Protein AF-A0A562GQX5-F1 (afdb_monomer_lite)

Structure (mmCIF, N/CA/C/O backbone):
data_AF-A0A562GQX5-F1
#
_entry.id   AF-A0A562GQX5-F1
#
loop_
_atom_site.group_PDB
_atom_site.id
_atom_site.type_symbol
_atom_site.label_atom_id
_atom_site.label_alt_id
_atom_site.label_comp_id
_atom_site.label_asym_id
_atom_site.label_entity_id
_atom_site.label_seq_id
_atom_site.pdbx_PDB_ins_code
_atom_site.Cartn_x
_atom_site.Cartn_y
_atom_site.Cartn_z
_atom_site.occupancy
_atom_site.B_iso_or_equiv
_atom_site.auth_seq_id
_atom_site.auth_comp_id
_atom_site.auth_asym_id
_atom_site.auth_atom_id
_atom_site.pdbx_PDB_model_num
ATOM 1 N N . MET A 1 1 ? -18.642 -4.915 12.086 1.00 57.75 1 MET A N 1
ATOM 2 C CA . MET A 1 1 ? -17.327 -4.478 11.558 1.00 57.75 1 MET A CA 1
ATOM 3 C C . MET A 1 1 ? -17.372 -2.974 11.294 1.00 57.75 1 MET A C 1
ATOM 5 O O . MET A 1 1 ? -18.260 -2.518 10.583 1.00 57.75 1 MET A O 1
ATOM 9 N N . ASN A 1 2 ? -16.502 -2.188 11.933 1.00 79.00 2 ASN A N 1
ATOM 10 C CA . ASN A 1 2 ? -16.546 -0.720 11.895 1.00 79.00 2 ASN A CA 1
ATOM 11 C C . ASN A 1 2 ? -16.318 -0.210 10.451 1.00 79.00 2 ASN A C 1
ATOM 13 O O . ASN A 1 2 ? -15.267 -0.481 9.872 1.00 79.00 2 ASN A O 1
ATOM 17 N N . ARG A 1 3 ? -17.281 0.510 9.841 1.00 81.81 3 ARG A N 1
ATOM 18 C CA . ARG A 1 3 ? -17.204 0.976 8.430 1.00 81.81 3 ARG A CA 1
ATOM 19 C C . ARG A 1 3 ? -15.907 1.744 8.128 1.00 81.81 3 ARG A C 1
ATOM 21 O O . ARG A 1 3 ? -15.384 1.656 7.018 1.00 81.81 3 ARG A O 1
ATOM 28 N N . ARG A 1 4 ? -15.360 2.456 9.124 1.00 83.19 4 ARG A N 1
ATOM 29 C CA . ARG A 1 4 ? -14.073 3.165 9.022 1.00 83.19 4 ARG A CA 1
ATOM 30 C C . ARG A 1 4 ? -12.884 2.213 8.865 1.00 83.19 4 ARG A C 1
ATOM 32 O O . ARG A 1 4 ? -12.034 2.474 8.020 1.00 83.19 4 ARG A O 1
ATOM 39 N N . LEU A 1 5 ? -12.860 1.096 9.597 1.00 87.12 5 LEU A N 1
ATOM 40 C CA . LEU A 1 5 ? -11.818 0.070 9.456 1.00 87.12 5 LEU A CA 1
ATOM 41 C C . LEU A 1 5 ? -11.832 -0.529 8.050 1.00 87.12 5 LEU A C 1
ATOM 43 O O . LEU A 1 5 ? -10.791 -0.590 7.405 1.00 87.12 5 LEU A O 1
ATOM 47 N N . VAL A 1 6 ? -13.016 -0.874 7.532 1.00 89.19 6 VAL A N 1
ATOM 48 C CA . VAL A 1 6 ? -13.157 -1.436 6.175 1.00 89.19 6 VAL A CA 1
ATOM 49 C C . VAL A 1 6 ? -12.596 -0.487 5.112 1.00 89.19 6 VAL A C 1
ATOM 51 O O . VAL A 1 6 ? -11.900 -0.919 4.195 1.00 89.19 6 VAL A O 1
ATOM 54 N N . SER A 1 7 ? -12.873 0.812 5.241 1.00 91.25 7 SER A N 1
ATOM 55 C CA . SER A 1 7 ? -12.362 1.834 4.320 1.00 91.25 7 SER A CA 1
ATOM 56 C C . SER A 1 7 ? -10.832 1.932 4.350 1.00 91.25 7 SER A C 1
ATOM 58 O O . SER A 1 7 ? -10.186 1.970 3.301 1.00 91.25 7 SER A O 1
ATOM 60 N N . ILE A 1 8 ? -10.237 1.906 5.545 1.00 92.19 8 ILE A N 1
ATOM 61 C CA . ILE A 1 8 ? -8.782 1.982 5.710 1.00 92.19 8 ILE A CA 1
ATOM 62 C C . ILE A 1 8 ? -8.101 0.719 5.183 1.00 92.19 8 ILE A C 1
ATOM 64 O O . ILE A 1 8 ? -7.132 0.842 4.440 1.00 92.19 8 ILE A O 1
ATOM 68 N N . CYS A 1 9 ? -8.640 -0.472 5.458 1.00 93.50 9 CYS A N 1
ATOM 69 C CA . CYS A 1 9 ? -8.124 -1.724 4.898 1.00 93.50 9 CYS A CA 1
ATOM 70 C C . CYS A 1 9 ? -8.106 -1.690 3.364 1.00 93.50 9 CYS A C 1
ATOM 72 O O . CYS A 1 9 ? -7.080 -1.981 2.757 1.00 93.50 9 CYS A O 1
ATOM 74 N N . LYS A 1 10 ? -9.193 -1.239 2.719 1.00 94.88 10 LYS A N 1
ATOM 75 C CA . LYS A 1 10 ? -9.234 -1.083 1.252 1.00 94.88 10 LYS A CA 1
ATOM 76 C C . LYS A 1 10 ? -8.162 -0.120 0.737 1.00 94.88 10 LYS A C 1
ATOM 78 O O . LYS A 1 10 ? -7.587 -0.337 -0.329 1.00 94.88 10 LYS A O 1
ATOM 83 N N . ARG A 1 11 ? -7.889 0.956 1.478 1.00 95.00 11 ARG A N 1
ATOM 84 C CA . ARG A 1 11 ? -6.875 1.951 1.110 1.00 95.00 11 ARG A CA 1
ATOM 85 C C . ARG A 1 11 ? -5.452 1.413 1.275 1.00 95.00 11 ARG A C 1
ATOM 87 O O . ARG A 1 11 ? -4.629 1.667 0.399 1.00 95.00 11 ARG A O 1
ATOM 94 N N . ILE A 1 12 ? -5.189 0.656 2.340 1.00 97.00 12 ILE A N 1
ATOM 95 C CA . ILE A 1 12 ? -3.927 -0.066 2.564 1.00 97.00 12 ILE A CA 1
ATOM 96 C C . ILE A 1 12 ? -3.679 -1.037 1.409 1.00 97.00 12 ILE A C 1
ATOM 98 O O . ILE A 1 12 ? -2.632 -0.966 0.776 1.00 97.00 12 ILE A O 1
ATOM 102 N N . GLU A 1 13 ? -4.668 -1.860 1.059 1.00 96.88 13 GLU A N 1
ATOM 103 C CA . GLU A 1 13 ? -4.552 -2.832 -0.032 1.00 96.88 13 GLU A CA 1
ATOM 104 C C . GLU A 1 13 ? -4.258 -2.176 -1.384 1.00 96.88 13 GLU A C 1
ATOM 106 O O . GLU A 1 13 ? -3.351 -2.590 -2.108 1.00 96.88 13 GLU A O 1
ATOM 111 N N . LYS A 1 14 ? -4.949 -1.075 -1.695 1.00 96.00 14 LYS A N 1
ATOM 112 C CA . LYS A 1 14 ? -4.692 -0.306 -2.919 1.00 96.00 14 LYS A CA 1
ATOM 113 C C . LYS A 1 14 ? -3.272 0.268 -2.962 1.00 96.00 14 LYS A C 1
ATOM 115 O O . LYS A 1 14 ? -2.641 0.267 -4.018 1.00 96.00 14 LYS A O 1
ATOM 120 N N . LEU A 1 15 ? -2.773 0.788 -1.839 1.00 95.31 15 LEU A N 1
ATOM 121 C CA . LEU A 1 15 ? -1.413 1.325 -1.747 1.00 95.31 15 LEU A CA 1
ATOM 122 C C . LEU A 1 15 ? -0.361 0.217 -1.845 1.00 95.31 15 LEU A C 1
ATOM 124 O O . LEU A 1 15 ? 0.632 0.403 -2.545 1.00 95.31 15 LEU A O 1
ATOM 128 N N . ARG A 1 16 ? -0.609 -0.936 -1.214 1.00 97.31 16 ARG A N 1
ATOM 129 C CA . ARG A 1 16 ? 0.248 -2.123 -1.273 1.00 97.31 16 ARG A CA 1
ATOM 130 C C . ARG A 1 16 ? 0.408 -2.624 -2.705 1.00 97.31 16 ARG A C 1
ATOM 132 O O . ARG A 1 16 ? 1.539 -2.760 -3.159 1.00 97.31 16 ARG A O 1
ATOM 139 N N . SER A 1 17 ? -0.701 -2.805 -3.428 1.00 96.88 17 SER A N 1
ATOM 140 C CA . SER A 1 17 ? -0.679 -3.208 -4.843 1.00 96.88 17 SER A CA 1
ATOM 141 C C . SER A 1 17 ? 0.119 -2.215 -5.684 1.00 96.88 17 SER A C 1
ATOM 143 O O . SER A 1 17 ? 1.066 -2.596 -6.357 1.00 96.88 17 SER A O 1
ATOM 145 N N . LYS A 1 18 ? -0.169 -0.913 -5.561 1.00 94.44 18 LYS A N 1
ATOM 146 C CA . LYS A 1 18 ? 0.534 0.120 -6.335 1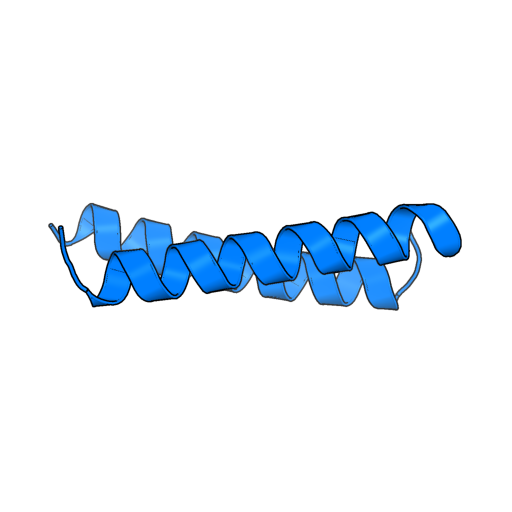.00 94.44 18 LYS A CA 1
ATOM 147 C C . LYS A 1 18 ? 2.036 0.178 -6.034 1.00 94.44 18 LYS A C 1
ATOM 149 O O . LYS A 1 18 ? 2.835 0.450 -6.927 1.00 94.44 18 LYS A O 1
ATOM 154 N N . MET A 1 19 ? 2.429 -0.002 -4.774 1.00 96.81 19 MET A N 1
ATOM 155 C CA . MET A 1 19 ? 3.837 -0.049 -4.385 1.00 96.81 19 MET A CA 1
ATOM 156 C C . MET A 1 19 ? 4.531 -1.268 -4.994 1.00 96.81 19 MET A C 1
ATOM 158 O O . MET A 1 19 ? 5.634 -1.123 -5.514 1.00 96.81 19 MET A O 1
ATOM 162 N N . HIS A 1 20 ? 3.873 -2.428 -4.961 1.00 97.81 20 HIS A N 1
ATOM 163 C CA . HIS A 1 20 ? 4.367 -3.661 -5.562 1.00 97.81 20 HIS A CA 1
ATOM 164 C C . HIS A 1 20 ? 4.556 -3.514 -7.076 1.00 97.81 20 HIS A C 1
ATOM 166 O O . HIS A 1 20 ? 5.658 -3.746 -7.565 1.00 97.81 20 HIS A O 1
ATOM 172 N N . ASP A 1 21 ? 3.548 -3.008 -7.791 1.00 96.69 21 ASP A N 1
ATOM 173 C CA . ASP A 1 21 ? 3.620 -2.783 -9.240 1.00 96.69 21 ASP A CA 1
ATOM 174 C C . ASP A 1 21 ? 4.771 -1.832 -9.603 1.00 96.69 21 ASP A C 1
ATOM 176 O O . ASP A 1 21 ? 5.558 -2.090 -10.513 1.00 96.69 21 ASP A O 1
ATOM 180 N N . ASN A 1 22 ? 4.932 -0.745 -8.839 1.00 94.94 22 ASN A N 1
ATOM 181 C CA . ASN A 1 22 ? 6.051 0.176 -9.025 1.00 94.94 22 ASN A CA 1
ATOM 182 C C . ASN A 1 22 ? 7.406 -0.489 -8.742 1.00 94.94 22 ASN A C 1
ATOM 184 O O . ASN A 1 22 ? 8.378 -0.171 -9.420 1.00 94.94 22 ASN A O 1
ATOM 188 N N . ALA A 1 23 ? 7.494 -1.367 -7.741 1.00 97.56 23 ALA A N 1
ATOM 189 C CA . ALA A 1 23 ? 8.732 -2.046 -7.373 1.00 97.56 23 ALA A CA 1
ATOM 190 C C . ALA A 1 23 ? 9.153 -3.082 -8.420 1.00 97.56 23 ALA A C 1
ATOM 192 O O . ALA A 1 23 ? 10.346 -3.190 -8.696 1.00 97.56 23 ALA A O 1
ATOM 193 N N . LEU A 1 24 ? 8.192 -3.777 -9.040 1.00 97.81 24 LEU A N 1
ATOM 194 C CA . LEU A 1 24 ? 8.450 -4.700 -10.147 1.00 97.81 24 LEU A CA 1
ATOM 195 C C . LEU A 1 24 ? 9.066 -3.988 -11.359 1.00 97.81 24 LEU A C 1
ATOM 197 O O . LEU A 1 24 ? 9.941 -4.545 -12.012 1.00 97.81 24 LEU A O 1
ATOM 201 N N . VAL A 1 25 ? 8.627 -2.759 -11.649 1.00 97.38 25 VAL A N 1
ATOM 202 C CA . VAL A 1 25 ? 9.071 -2.011 -12.838 1.00 97.38 25 VAL A CA 1
ATOM 203 C C . VAL A 1 25 ? 10.314 -1.159 -12.571 1.00 97.38 25 VAL A C 1
ATOM 205 O O . VAL A 1 25 ? 11.179 -1.043 -13.432 1.00 97.38 25 VAL A O 1
ATOM 208 N N . LEU A 1 26 ? 10.398 -0.519 -11.403 1.00 96.81 26 LEU A N 1
ATOM 209 C CA . LEU A 1 26 ? 11.387 0.530 -11.119 1.00 96.81 26 LEU A CA 1
ATOM 210 C C . LEU A 1 26 ? 12.458 0.101 -10.107 1.00 96.81 26 LEU A C 1
ATOM 212 O O . LEU A 1 26 ? 13.434 0.823 -9.912 1.00 96.81 26 LEU A O 1
ATOM 216 N N . GLY A 1 27 ? 12.269 -1.041 -9.444 1.00 96.50 27 GLY A N 1
ATOM 217 C CA . GLY A 1 27 ? 13.093 -1.489 -8.328 1.00 96.50 27 GLY A CA 1
ATOM 218 C C . GLY A 1 27 ? 12.669 -0.892 -6.982 1.00 96.50 27 GLY A C 1
ATOM 219 O O . GLY A 1 27 ? 12.082 0.189 -6.890 1.00 96.50 27 GLY A O 1
ATOM 220 N N . VAL A 1 28 ? 12.990 -1.610 -5.903 1.00 94.69 28 VAL A N 1
ATOM 221 C CA . VAL A 1 28 ? 12.536 -1.296 -4.534 1.00 94.69 28 VAL A CA 1
ATOM 222 C C . VAL A 1 28 ? 13.052 0.042 -3.998 1.00 94.69 28 VAL A C 1
ATOM 224 O O . VAL A 1 28 ? 12.350 0.716 -3.248 1.00 94.69 28 VAL A O 1
ATOM 227 N N . SER A 1 29 ? 14.245 0.463 -4.421 1.00 95.88 29 SER A N 1
ATOM 228 C CA . SER A 1 29 ? 14.880 1.708 -3.964 1.00 95.88 29 SER A CA 1
ATOM 229 C C . SER A 1 29 ? 14.417 2.946 -4.735 1.00 95.88 29 SER A C 1
ATOM 231 O O . SER A 1 29 ? 14.853 4.059 -4.442 1.00 95.88 29 SER A O 1
ATOM 233 N N . HIS A 1 30 ? 13.549 2.789 -5.738 1.00 97.50 30 HIS A N 1
ATOM 234 C CA . HIS A 1 30 ? 13.119 3.908 -6.563 1.00 97.50 30 HIS A CA 1
ATOM 235 C C . HIS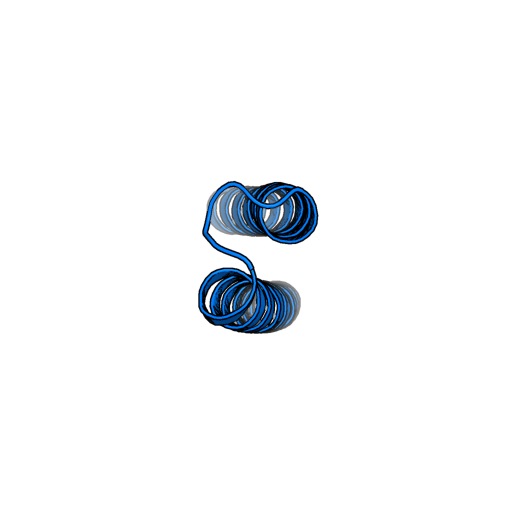 A 1 30 ? 12.295 4.922 -5.740 1.00 97.50 30 HIS A C 1
ATOM 237 O O . HIS A 1 30 ? 11.389 4.518 -5.004 1.00 97.50 30 HIS A O 1
ATOM 243 N N . PRO A 1 31 ? 12.483 6.249 -5.910 1.00 97.00 31 PRO A N 1
ATOM 244 C CA . PRO A 1 31 ? 11.789 7.267 -5.110 1.00 97.00 31 PRO A CA 1
ATOM 245 C C . PRO A 1 31 ? 10.256 7.144 -5.092 1.00 97.00 31 PRO A C 1
ATOM 247 O O . PRO A 1 31 ? 9.609 7.413 -4.080 1.00 97.00 31 PRO A O 1
ATOM 250 N N . LYS A 1 32 ? 9.649 6.697 -6.201 1.00 94.31 32 LYS A N 1
ATOM 251 C CA . LYS A 1 32 ? 8.196 6.430 -6.275 1.00 94.31 32 LYS A CA 1
ATOM 252 C C . LYS A 1 32 ? 7.751 5.269 -5.375 1.00 94.31 32 LYS A C 1
ATOM 254 O O . LYS A 1 32 ? 6.651 5.335 -4.830 1.00 94.31 32 LYS A O 1
ATOM 259 N N . VAL A 1 33 ? 8.580 4.236 -5.222 1.00 96.50 33 VAL A N 1
ATOM 260 C CA . VAL A 1 33 ? 8.317 3.092 -4.335 1.00 96.50 33 VAL A CA 1
ATO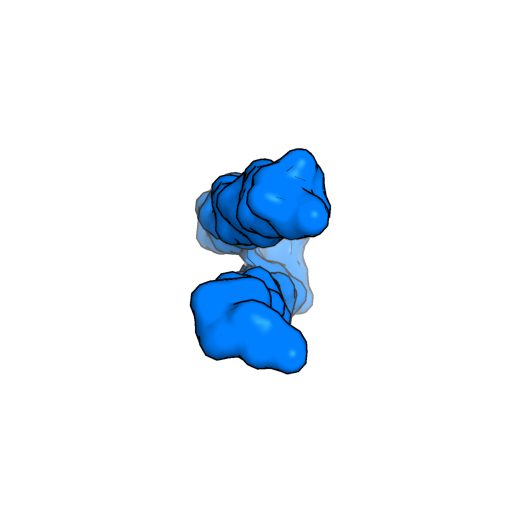M 261 C C . VAL A 1 33 ? 8.493 3.523 -2.886 1.00 96.50 33 VAL A C 1
ATOM 263 O O . VAL A 1 33 ? 7.587 3.309 -2.087 1.00 96.50 33 VAL A O 1
ATOM 266 N N . LEU A 1 34 ? 9.570 4.252 -2.572 1.00 96.19 34 LEU A N 1
ATOM 267 C CA . LEU A 1 34 ? 9.809 4.798 -1.232 1.00 96.19 34 LEU A CA 1
ATOM 268 C C . LEU A 1 34 ? 8.659 5.703 -0.765 1.00 96.19 34 LEU A C 1
ATOM 270 O O . LEU A 1 34 ? 8.136 5.534 0.336 1.00 96.19 34 LEU A O 1
ATOM 274 N N . LYS A 1 35 ? 8.183 6.608 -1.629 1.00 95.50 35 LYS A N 1
ATOM 275 C CA . LYS A 1 35 ? 7.021 7.460 -1.330 1.00 95.50 35 LYS A CA 1
ATOM 276 C C . LYS A 1 35 ? 5.744 6.643 -1.114 1.00 95.50 35 LYS A C 1
ATOM 278 O O . LYS A 1 35 ? 4.944 6.973 -0.242 1.00 95.50 35 LYS A O 1
ATOM 283 N N . ALA A 1 36 ? 5.531 5.588 -1.902 1.00 94.88 36 ALA A N 1
ATOM 284 C CA . ALA A 1 36 ? 4.390 4.695 -1.715 1.00 94.88 36 ALA A CA 1
ATOM 285 C C . ALA A 1 36 ? 4.484 3.919 -0.388 1.00 94.88 36 ALA A C 1
ATOM 287 O O . ALA A 1 36 ? 3.474 3.817 0.307 1.00 94.88 36 ALA A O 1
ATOM 288 N N . SER A 1 37 ? 5.683 3.473 -0.000 1.00 95.94 37 SER A N 1
ATOM 289 C CA . SER A 1 37 ? 5.959 2.810 1.281 1.00 95.94 37 SER A CA 1
ATOM 290 C C . SER A 1 37 ? 5.634 3.712 2.468 1.00 95.94 37 SER A C 1
ATOM 292 O O . SER A 1 37 ? 4.905 3.306 3.365 1.00 95.94 37 SER A O 1
ATOM 294 N N . GLN A 1 38 ? 6.086 4.968 2.447 1.00 96.62 38 GLN A N 1
ATOM 295 C CA . GLN A 1 38 ? 5.799 5.934 3.516 1.00 96.62 38 GLN A CA 1
ATOM 296 C C . GLN A 1 38 ? 4.293 6.193 3.681 1.00 96.62 38 GLN A C 1
ATOM 298 O O . GLN A 1 38 ? 3.777 6.273 4.796 1.00 96.62 38 GLN A O 1
ATOM 303 N N . LEU A 1 39 ? 3.560 6.306 2.567 1.00 95.88 39 LEU A N 1
ATOM 304 C CA . LEU A 1 39 ? 2.106 6.477 2.598 1.00 95.88 39 LEU A CA 1
ATOM 305 C C . LEU A 1 39 ? 1.390 5.227 3.121 1.00 95.88 39 LEU A C 1
ATOM 307 O O . LEU A 1 39 ? 0.394 5.357 3.834 1.00 95.88 39 LEU A O 1
ATOM 311 N N . LEU A 1 40 ? 1.878 4.036 2.765 1.00 96.88 40 LEU A N 1
ATOM 312 C CA . LEU A 1 40 ? 1.355 2.764 3.253 1.00 96.88 40 LEU A CA 1
ATOM 313 C C . LEU A 1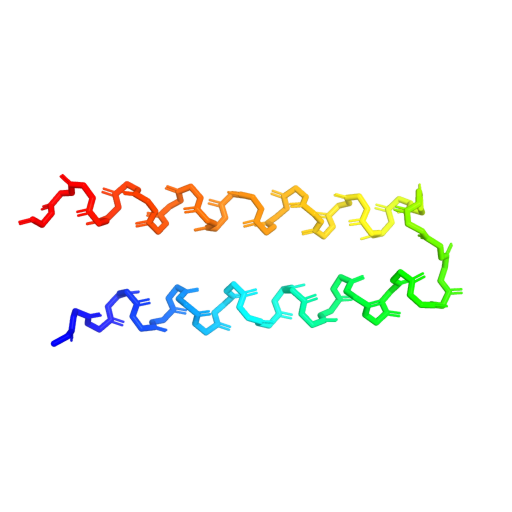 40 ? 1.530 2.654 4.775 1.00 96.88 40 LEU A C 1
ATOM 315 O O . LEU A 1 40 ? 0.541 2.428 5.473 1.00 96.88 40 LEU A O 1
ATOM 319 N N . ASP A 1 41 ? 2.729 2.933 5.289 1.00 97.25 41 ASP A N 1
ATOM 320 C CA . ASP A 1 41 ? 3.030 2.944 6.728 1.00 97.25 41 ASP A CA 1
ATOM 321 C C . ASP A 1 41 ? 2.136 3.915 7.501 1.00 97.25 41 ASP A C 1
ATOM 323 O O . ASP A 1 41 ? 1.608 3.583 8.565 1.00 97.25 41 ASP A O 1
ATOM 327 N N . MET A 1 42 ? 1.887 5.108 6.954 1.00 96.06 42 MET A N 1
ATOM 328 C CA . MET A 1 4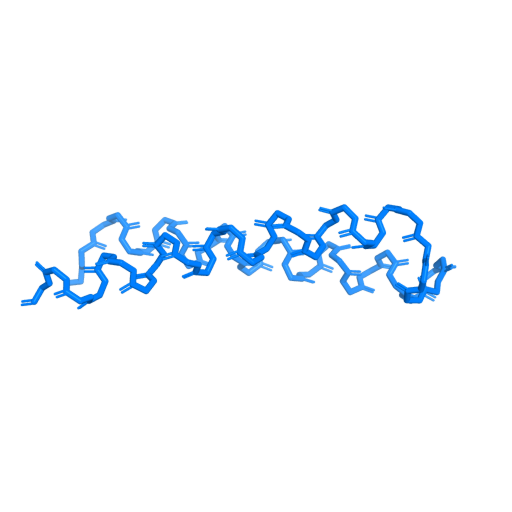2 ? 0.969 6.068 7.567 1.00 96.06 42 MET A CA 1
ATOM 329 C C . MET A 1 42 ? -0.451 5.492 7.704 1.00 96.06 42 MET A C 1
ATOM 331 O O . MET A 1 42 ? -1.085 5.656 8.748 1.00 96.06 42 MET A O 1
ATOM 335 N N . GLN A 1 43 ? -0.967 4.812 6.673 1.00 94.94 43 GLN A N 1
ATOM 336 C CA . GLN A 1 43 ? -2.302 4.204 6.725 1.00 94.94 43 GLN A CA 1
ATOM 337 C C . GLN A 1 43 ? -2.357 3.005 7.678 1.00 94.94 43 GLN A C 1
ATOM 339 O O . GLN A 1 43 ? -3.337 2.864 8.410 1.00 94.94 43 GLN A O 1
ATOM 344 N N . ILE A 1 44 ? -1.307 2.182 7.718 1.00 96.00 44 ILE A N 1
ATOM 345 C CA . ILE A 1 44 ? -1.183 1.073 8.672 1.00 96.00 44 ILE A CA 1
ATOM 346 C C . ILE A 1 44 ? -1.178 1.610 10.106 1.00 96.00 44 ILE A C 1
ATOM 348 O O . ILE A 1 44 ? -1.920 1.111 10.949 1.00 96.00 44 ILE A O 1
ATOM 352 N N . ASN A 1 45 ? -0.439 2.684 10.384 1.00 95.88 45 ASN A N 1
ATOM 353 C CA . ASN A 1 45 ? -0.441 3.320 11.701 1.00 95.88 45 ASN A CA 1
ATOM 354 C C . ASN A 1 45 ? -1.823 3.856 12.098 1.00 95.88 45 ASN A C 1
ATOM 356 O O . ASN A 1 45 ? -2.237 3.698 13.247 1.00 95.88 45 ASN A O 1
ATOM 360 N N . LEU A 1 46 ? -2.568 4.463 11.168 1.00 92.38 46 LEU A N 1
ATOM 361 C CA . LEU A 1 46 ? -3.951 4.885 11.422 1.00 92.38 46 LEU A CA 1
ATOM 362 C C . LEU A 1 46 ? -4.860 3.692 11.737 1.00 92.38 46 LEU A C 1
ATOM 364 O O . LEU A 1 46 ? -5.660 3.763 12.670 1.00 92.38 46 LEU A O 1
ATOM 368 N N . TYR A 1 47 ? -4.713 2.590 10.999 1.00 93.75 47 TYR A N 1
ATOM 369 C CA . TYR A 1 47 ? -5.428 1.346 11.268 1.00 93.75 47 TYR A CA 1
ATOM 370 C C . TYR A 1 47 ? -5.107 0.796 12.662 1.00 93.75 47 TYR A C 1
ATOM 372 O O . TYR A 1 47 ? -6.026 0.506 13.426 1.00 93.75 47 TYR A O 1
ATOM 380 N N . MET A 1 48 ? -3.824 0.720 13.031 1.00 93.12 48 MET A N 1
ATOM 381 C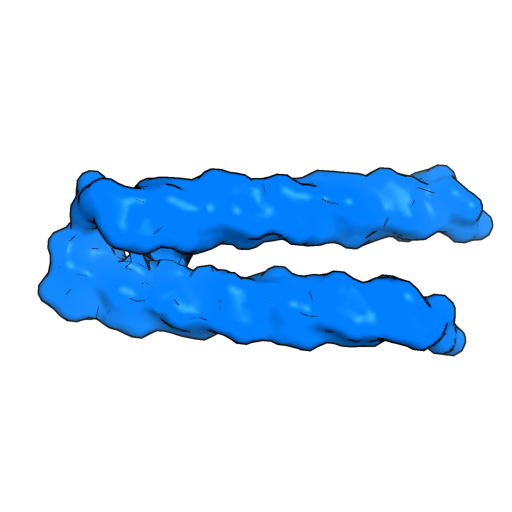 CA . MET A 1 48 ? -3.396 0.245 14.350 1.00 93.12 48 MET A CA 1
ATOM 382 C C . MET A 1 48 ? -3.959 1.109 15.479 1.00 93.12 48 MET A C 1
ATOM 384 O O . MET A 1 48 ? -4.434 0.570 16.475 1.00 93.12 48 MET A O 1
ATOM 388 N N . LYS A 1 49 ? -3.950 2.441 15.327 1.00 91.81 49 LYS A N 1
ATOM 389 C CA . LYS A 1 49 ? -4.550 3.356 16.310 1.00 91.81 49 LYS A CA 1
ATOM 390 C C . LYS A 1 49 ? -6.041 3.083 16.487 1.00 91.81 49 LYS A C 1
ATOM 392 O O . LYS A 1 49 ? -6.495 2.964 17.614 1.00 91.81 49 LYS A O 1
ATOM 397 N N . LEU A 1 50 ? -6.779 2.921 15.390 1.00 87.88 50 LEU A N 1
ATOM 398 C CA . LEU A 1 50 ? -8.210 2.620 15.450 1.00 87.88 50 LEU A CA 1
ATOM 399 C C . LEU A 1 50 ? -8.502 1.256 16.069 1.00 87.88 50 LEU A C 1
ATOM 401 O O . LEU A 1 50 ? -9.486 1.136 16.784 1.00 87.88 50 LEU A O 1
ATOM 405 N N . CYS A 1 51 ? -7.661 0.251 15.824 1.00 86.44 51 CYS A N 1
ATOM 406 C CA . CYS A 1 51 ? -7.816 -1.066 16.440 1.00 86.44 51 CYS A CA 1
ATOM 407 C C . CYS A 1 51 ? -7.527 -1.051 17.945 1.00 86.44 51 CYS A C 1
ATOM 409 O O . CYS A 1 51 ? -8.157 -1.801 18.671 1.00 86.44 51 CYS A O 1
ATOM 411 N N . LYS A 1 52 ? -6.605 -0.200 18.419 1.00 84.81 52 LYS A N 1
ATOM 412 C CA . LYS A 1 52 ? -6.312 -0.026 19.854 1.00 84.81 52 LYS A CA 1
ATOM 413 C C . LYS A 1 52 ? -7.366 0.795 20.607 1.00 84.81 52 LYS A C 1
ATOM 415 O O . LYS A 1 52 ? -7.335 0.832 21.830 1.00 84.81 52 LYS A O 1
ATOM 420 N N . SER A 1 53 ? -8.233 1.511 19.891 1.00 65.31 53 SER A N 1
ATOM 421 C CA . SER A 1 53 ? -9.312 2.332 20.462 1.00 65.31 53 SER A CA 1
ATOM 422 C C . SER A 1 53 ? -10.676 1.628 20.473 1.00 65.31 53 SER A C 1
ATOM 424 O O . SER A 1 53 ? -11.679 2.279 20.761 1.00 65.31 53 SER A O 1
ATOM 426 N N . ILE A 1 54 ? -10.721 0.347 20.102 1.00 58.91 54 ILE A N 1
ATOM 427 C CA . ILE A 1 54 ? -11.896 -0.537 20.148 1.00 58.91 54 ILE A CA 1
ATOM 428 C C . ILE A 1 54 ? -11.675 -1.526 21.285 1.00 58.91 54 ILE A C 1
ATOM 430 O O . ILE A 1 54 ? -12.667 -1.802 21.989 1.00 58.91 54 ILE A O 1
#

Sequence (54 aa):
MNRRLVSICKRIEKLRSKMHDNALVLGVSHPKVLKASQLLDMQINLYMKLCKSI

Radius of gyration: 12.62 Å; chains: 1; bounding box: 32×12×33 Å

Foldseek 3Di:
DPPVLVVLVVVLVVLVVVLVVCCVPPNCPDPVNVVSVVVSVVSVVVNVVVVVVD

Secondary structure (DSSP, 8-state):
--HHHHHHHHHHHHHHHHHHHHHHHH-TTSHHHHHHHHHHHHHHHHHHHHHHT-

pLDDT: mean 92.1, std 8.76, range [57.75, 97.81]